Protein AF-A0A919UB39-F1 (afdb_monomer)

pLDDT: mean 80.56, std 17.83, range [39.41, 97.69]

Mean predicted aligned error: 12.12 Å

Nearest PDB structures (foldseek):
  2da1-assembly1_A  TM=2.643E-01  e=4.706E+00  Homo sapiens

Foldseek 3Di:
DDDPPPPPPPPPPPPDDDDDDDDDDPVVVVVLVVCVVVVVAVDSVRVVVVVVVVVVVVVVVVVVVQVVCVVVVHHDDPVNVVVVCVVVVPDPDPDDD

Organism: NCBI:txid685454

Structure (mmCIF, N/CA/C/O backbone):
data_AF-A0A919UB39-F1
#
_entry.id   AF-A0A919UB39-F1
#
loop_
_atom_site.group_PDB
_atom_site.id
_atom_site.type_symbol
_atom_site.label_atom_id
_atom_site.label_alt_id
_atom_site.label_comp_id
_atom_site.label_asym_id
_atom_site.label_entity_id
_atom_site.label_seq_id
_atom_site.pdbx_PDB_ins_code
_atom_site.Cartn_x
_atom_site.Cartn_y
_atom_site.Cartn_z
_atom_site.occupancy
_atom_site.B_iso_or_equiv
_atom_site.auth_seq_id
_atom_site.auth_comp_id
_atom_site.auth_asym_id
_atom_site.auth_atom_id
_atom_site.pdbx_PDB_model_num
ATOM 1 N N . MET A 1 1 ? 17.159 -49.453 10.454 1.00 42.12 1 MET A N 1
ATOM 2 C CA . MET A 1 1 ? 18.109 -48.350 10.172 1.00 42.12 1 MET A CA 1
ATOM 3 C C . MET A 1 1 ? 17.902 -47.983 8.711 1.00 42.12 1 MET A C 1
ATOM 5 O O . MET A 1 1 ? 18.047 -48.872 7.896 1.00 42.12 1 MET A O 1
ATOM 9 N N . ILE A 1 2 ? 17.431 -46.806 8.300 1.00 42.44 2 ILE A N 1
ATOM 10 C CA . ILE A 1 2 ? 17.590 -45.440 8.816 1.00 42.44 2 ILE A CA 1
ATOM 11 C C . ILE A 1 2 ? 16.242 -44.710 8.655 1.00 42.44 2 ILE A C 1
ATOM 13 O O . ILE A 1 2 ? 15.690 -44.664 7.562 1.00 42.44 2 ILE A O 1
ATOM 17 N N . SER A 1 3 ? 15.713 -44.155 9.747 1.00 44.28 3 SER A N 1
ATOM 18 C CA . SER A 1 3 ? 14.565 -43.244 9.718 1.00 44.28 3 SER A CA 1
ATOM 19 C C . SER A 1 3 ? 15.116 -41.825 9.621 1.00 44.28 3 SER A C 1
ATOM 21 O O . SER A 1 3 ? 15.740 -41.348 10.568 1.00 44.28 3 SER A O 1
ATOM 23 N N . VAL A 1 4 ? 14.952 -41.163 8.474 1.00 51.50 4 VAL A N 1
ATOM 24 C CA . VAL A 1 4 ? 15.344 -39.755 8.314 1.00 51.50 4 VAL A CA 1
ATOM 25 C C . VAL A 1 4 ? 14.130 -38.887 8.630 1.00 51.50 4 VAL A C 1
ATOM 27 O O . VAL A 1 4 ? 13.437 -38.393 7.745 1.00 51.50 4 VAL A O 1
ATOM 30 N N . CYS A 1 5 ? 13.856 -38.701 9.921 1.00 39.41 5 CYS A N 1
ATOM 31 C CA . CYS A 1 5 ? 12.968 -37.638 10.380 1.00 39.41 5 CYS A CA 1
ATOM 32 C C . CYS A 1 5 ? 13.749 -36.315 10.356 1.00 39.41 5 CYS A C 1
ATOM 34 O O . CYS A 1 5 ? 14.234 -35.8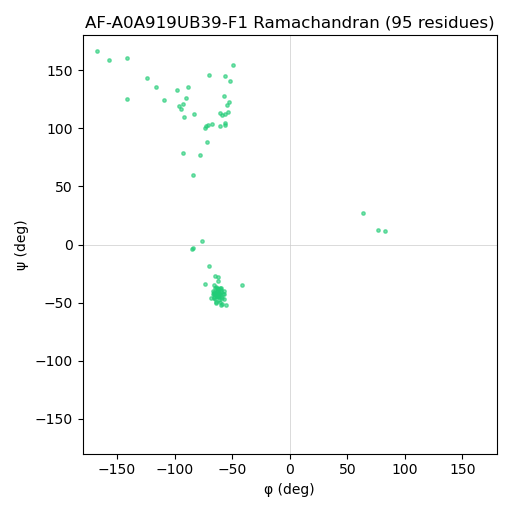31 11.374 1.00 39.41 5 CYS A O 1
ATOM 36 N N . GLY A 1 6 ? 13.920 -35.745 9.163 1.00 43.06 6 GLY A N 1
ATOM 37 C CA . GLY A 1 6 ? 14.488 -34.414 8.960 1.00 43.06 6 GLY A CA 1
ATOM 38 C C . GLY A 1 6 ? 13.421 -33.336 9.121 1.00 43.06 6 GLY A C 1
ATOM 39 O O . GLY A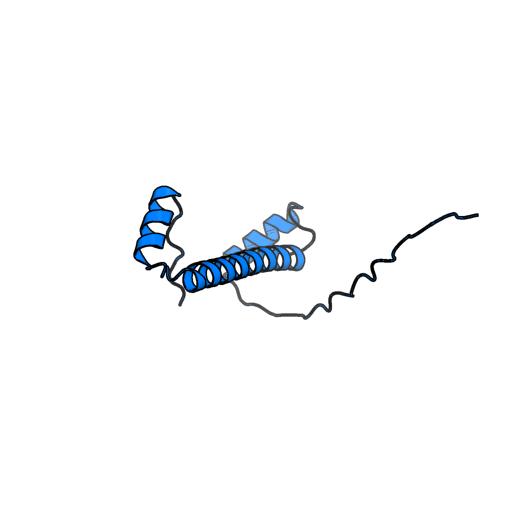 1 6 ? 13.129 -32.603 8.182 1.00 43.06 6 GLY A O 1
ATOM 40 N N . ARG A 1 7 ? 12.791 -33.254 10.298 1.00 53.78 7 ARG A N 1
ATOM 41 C CA . ARG A 1 7 ? 11.948 -32.111 10.662 1.00 53.78 7 ARG A CA 1
ATOM 42 C C . ARG A 1 7 ? 12.886 -30.933 10.907 1.00 53.78 7 ARG A C 1
ATOM 44 O O . ARG A 1 7 ? 13.340 -30.749 12.028 1.00 53.78 7 ARG A O 1
ATOM 51 N N . TYR A 1 8 ? 13.225 -30.175 9.866 1.00 54.94 8 TYR A N 1
ATOM 52 C CA . TYR A 1 8 ? 13.949 -28.915 10.026 1.00 54.94 8 TYR A CA 1
ATOM 53 C C . TYR A 1 8 ? 13.087 -27.979 10.884 1.00 54.94 8 TYR A C 1
ATOM 55 O O . TYR A 1 8 ? 12.016 -27.572 10.425 1.00 54.94 8 TYR A O 1
ATOM 63 N N . PRO A 1 9 ? 13.490 -27.612 12.116 1.00 51.81 9 PRO A N 1
ATOM 64 C CA . PRO A 1 9 ? 12.849 -26.496 12.775 1.00 51.81 9 PRO A CA 1
ATOM 65 C C . PRO A 1 9 ? 13.303 -25.252 12.017 1.00 51.81 9 PRO A C 1
ATOM 67 O O . PRO A 1 9 ? 14.437 -24.793 12.169 1.00 51.81 9 PRO A O 1
ATOM 70 N N . VAL A 1 10 ? 12.430 -24.708 11.167 1.00 59.62 10 VAL A N 1
ATOM 71 C CA . VAL A 1 10 ? 12.568 -23.316 10.751 1.00 59.62 10 VAL A CA 1
ATOM 72 C C . VAL A 1 10 ? 12.569 -22.507 12.042 1.00 59.62 10 VAL A C 1
ATOM 74 O O . VAL A 1 10 ? 11.548 -22.372 12.712 1.00 59.62 10 VAL A O 1
ATOM 77 N N . ARG A 1 11 ? 13.744 -22.031 12.469 1.00 59.09 11 ARG A N 1
ATOM 78 C CA . ARG A 1 11 ? 13.796 -20.985 13.485 1.00 59.09 11 ARG A CA 1
ATOM 79 C C . ARG A 1 11 ? 13.060 -19.818 12.848 1.00 59.09 11 ARG A C 1
ATOM 81 O O . ARG A 1 11 ? 13.608 -19.180 11.951 1.00 59.09 11 ARG A O 1
ATOM 88 N N . MET A 1 12 ? 11.808 -19.592 13.245 1.00 53.34 12 MET A N 1
ATOM 89 C CA . MET A 1 12 ? 11.130 -18.343 12.943 1.00 53.34 12 MET A CA 1
ATOM 90 C C . MET A 1 12 ? 12.034 -17.264 13.519 1.00 53.34 12 MET A C 1
ATOM 92 O O . MET A 1 12 ? 12.150 -17.128 14.734 1.00 53.34 12 MET A O 1
ATOM 96 N N . ARG A 1 13 ? 12.786 -16.587 12.648 1.00 60.28 13 ARG A N 1
ATOM 97 C CA . ARG A 1 13 ? 13.565 -15.427 13.048 1.00 60.28 13 ARG A CA 1
ATOM 98 C C . ARG A 1 13 ? 12.538 -14.461 13.602 1.00 60.28 13 ARG A C 1
ATOM 100 O O . ARG A 1 13 ? 11.678 -14.009 12.850 1.00 60.28 13 ARG A O 1
ATOM 107 N N . GLU A 1 14 ? 12.584 -14.231 14.907 1.00 62.78 14 GLU A N 1
ATOM 108 C CA . GLU A 1 14 ? 11.676 -13.306 15.558 1.00 62.78 14 GLU A CA 1
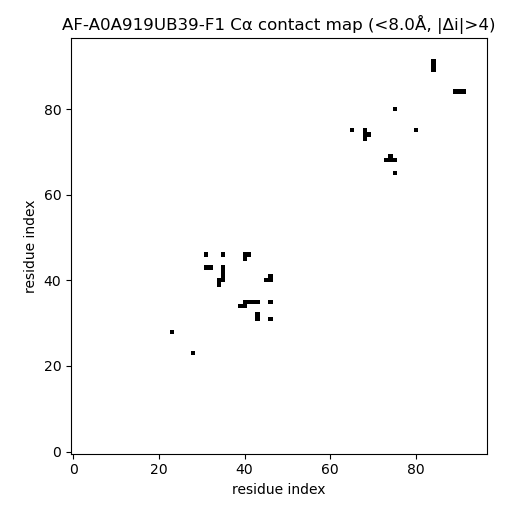ATOM 109 C C . GLU A 1 14 ? 11.785 -11.971 14.825 1.00 62.78 14 GLU A C 1
ATOM 111 O O . GLU A 1 14 ? 12.857 -11.361 14.736 1.00 62.78 14 GLU A O 1
ATOM 116 N N . VAL A 1 15 ? 10.694 -11.584 14.166 1.00 71.50 15 VAL A N 1
ATOM 117 C CA . VAL A 1 15 ? 10.660 -10.349 13.398 1.00 71.50 15 VAL A CA 1
ATOM 118 C C . VAL A 1 15 ? 10.606 -9.236 14.426 1.00 71.50 15 VAL A C 1
ATOM 120 O O . VAL A 1 15 ? 9.551 -8.970 15.000 1.00 71.50 15 VAL A O 1
ATOM 123 N N . ARG A 1 16 ? 11.756 -8.611 14.690 1.00 86.44 16 ARG A N 1
ATOM 124 C CA . ARG A 1 16 ? 11.840 -7.442 15.563 1.00 86.44 16 ARG A CA 1
ATOM 125 C C . ARG A 1 16 ? 10.892 -6.372 15.021 1.00 86.44 16 ARG A C 1
ATOM 127 O O . ARG A 1 16 ? 11.116 -5.837 13.937 1.00 86.44 16 ARG A O 1
ATOM 134 N N . LYS A 1 17 ? 9.829 -6.082 15.771 1.00 86.50 17 LYS A N 1
ATOM 135 C CA . LYS A 1 17 ? 8.878 -5.015 15.452 1.00 86.50 17 LYS A CA 1
ATOM 136 C C . LYS A 1 17 ? 9.375 -3.710 16.064 1.00 86.50 17 LYS A C 1
ATOM 138 O O . LYS A 1 17 ? 9.792 -3.684 17.219 1.00 86.50 17 LYS A O 1
ATOM 143 N N . GLU A 1 18 ? 9.309 -2.637 15.291 1.00 92.19 18 GLU A N 1
ATOM 144 C CA . GLU A 1 18 ? 9.618 -1.282 15.739 1.00 92.19 18 GLU A CA 1
ATOM 145 C C . GLU A 1 18 ? 8.352 -0.431 15.657 1.00 92.19 18 GLU A C 1
ATOM 147 O O . GLU A 1 18 ? 7.594 -0.524 14.688 1.00 92.19 18 GLU A O 1
ATOM 152 N N . ARG A 1 19 ? 8.089 0.371 16.695 1.00 92.75 19 ARG A N 1
ATOM 153 C CA . ARG A 1 19 ? 6.928 1.260 16.711 1.00 92.75 19 ARG A CA 1
ATOM 154 C C . ARG A 1 19 ? 7.281 2.540 15.966 1.00 92.75 19 ARG A C 1
ATOM 156 O O . ARG A 1 19 ? 8.064 3.344 16.456 1.00 92.75 19 ARG A O 1
ATOM 163 N N . VAL A 1 20 ? 6.645 2.729 14.819 1.00 92.50 20 VAL A N 1
ATOM 164 C CA . VAL A 1 20 ? 6.775 3.935 14.001 1.00 92.50 20 VAL A CA 1
ATOM 165 C C . VAL A 1 20 ? 5.468 4.717 14.080 1.00 92.50 20 VAL A C 1
ATOM 167 O O . VAL A 1 20 ? 4.400 4.171 13.802 1.00 92.50 20 VAL A O 1
ATOM 170 N N . THR A 1 21 ? 5.545 5.986 14.476 1.00 94.19 21 THR A N 1
ATOM 171 C CA . THR A 1 21 ? 4.402 6.905 14.441 1.00 94.19 21 THR A CA 1
ATOM 172 C C . THR A 1 21 ? 4.389 7.608 13.092 1.00 94.19 21 THR A C 1
ATOM 174 O O . THR A 1 21 ? 5.392 8.198 12.699 1.00 94.19 21 THR A O 1
ATOM 177 N N . VAL A 1 22 ? 3.261 7.546 12.388 1.00 91.94 22 VAL A N 1
ATOM 178 C CA . VAL A 1 22 ? 3.083 8.171 11.073 1.00 91.94 22 VAL A CA 1
ATOM 179 C C . VAL A 1 22 ? 1.894 9.121 11.099 1.00 91.94 22 VAL A C 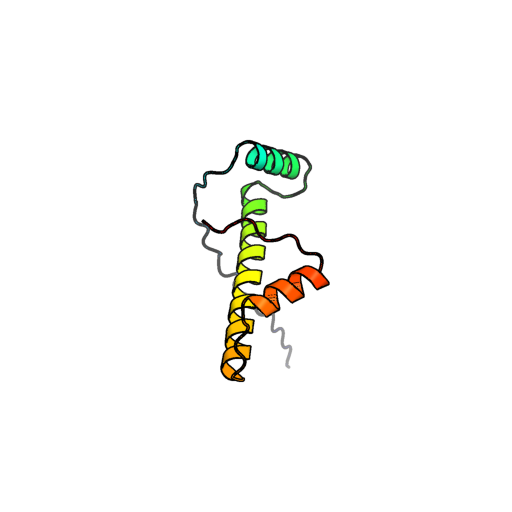1
ATOM 181 O O . VAL A 1 22 ? 0.881 8.840 11.740 1.00 91.94 22 VAL A O 1
ATOM 184 N N . THR A 1 23 ? 2.018 10.231 10.379 1.00 95.19 23 THR A N 1
ATOM 185 C CA . THR A 1 23 ? 0.915 11.158 10.121 1.00 95.19 23 THR A CA 1
ATOM 186 C C . THR A 1 23 ? 0.336 10.841 8.749 1.00 95.19 23 THR A C 1
ATOM 188 O O . THR A 1 23 ? 1.084 10.671 7.790 1.00 95.19 23 THR A O 1
ATOM 191 N N . MET A 1 24 ? -0.988 10.757 8.653 1.00 93.50 24 MET A N 1
ATOM 192 C CA . MET A 1 24 ? -1.711 10.543 7.398 1.00 93.50 24 MET A CA 1
ATOM 193 C C . MET A 1 24 ? -2.994 11.385 7.390 1.00 93.50 24 MET A C 1
ATOM 195 O O . MET A 1 24 ? -3.453 11.783 8.468 1.00 93.50 24 MET A O 1
ATOM 199 N N . PRO A 1 25 ? -3.584 11.655 6.214 1.00 97.56 25 PRO A N 1
ATOM 200 C CA . PRO A 1 25 ? -4.872 12.330 6.110 1.00 97.56 25 PRO A CA 1
ATOM 201 C C . PRO A 1 25 ? -5.949 11.666 6.976 1.00 97.56 25 PRO A C 1
ATOM 203 O O . PRO A 1 25 ? -6.037 10.438 7.070 1.00 97.56 25 PRO A O 1
ATOM 206 N N . ALA A 1 26 ? -6.791 12.486 7.611 1.00 95.75 26 ALA A N 1
ATOM 207 C CA . ALA A 1 26 ? -7.813 12.001 8.540 1.00 95.75 26 ALA A CA 1
ATOM 208 C C . ALA A 1 26 ? -8.804 11.036 7.868 1.00 95.75 26 ALA A C 1
ATOM 210 O O . ALA A 1 26 ? -9.193 10.031 8.473 1.00 95.75 26 ALA A O 1
ATOM 211 N N . ASP A 1 27 ? -9.152 11.309 6.610 1.00 96.69 27 ASP A N 1
ATOM 212 C CA . ASP A 1 27 ? -10.075 10.495 5.819 1.00 96.69 27 ASP A CA 1
ATOM 213 C C . ASP A 1 27 ? -9.499 9.110 5.510 1.00 96.69 27 ASP A C 1
ATOM 215 O O . ASP A 1 27 ? -10.202 8.106 5.639 1.00 96.69 27 ASP A O 1
ATOM 219 N N . GLU A 1 28 ? -8.203 9.029 5.195 1.00 96.12 28 GLU A N 1
ATOM 220 C CA . GLU A 1 28 ? -7.501 7.761 4.978 1.00 96.12 28 GLU A CA 1
ATOM 221 C C . GLU A 1 28 ? -7.429 6.953 6.274 1.00 96.12 28 GLU A C 1
ATOM 223 O O . GLU A 1 28 ? -7.795 5.777 6.298 1.00 96.12 28 GLU A O 1
ATOM 228 N N . ALA A 1 29 ? -7.062 7.591 7.391 1.00 95.94 29 ALA A N 1
ATOM 229 C CA . ALA A 1 29 ? -7.053 6.933 8.694 1.00 95.94 29 ALA A CA 1
ATOM 230 C C . ALA A 1 29 ? -8.448 6.417 9.083 1.00 95.94 29 ALA A C 1
ATOM 232 O O . ALA A 1 29 ? -8.586 5.350 9.686 1.00 95.94 29 ALA A O 1
ATOM 233 N N . ALA A 1 30 ? -9.508 7.174 8.781 1.00 97.00 30 ALA A N 1
ATOM 234 C CA . ALA A 1 30 ? -10.886 6.744 9.003 1.00 97.00 30 ALA A CA 1
ATOM 235 C C . ALA A 1 30 ? -11.272 5.566 8.095 1.00 97.00 30 ALA A C 1
ATOM 237 O O . ALA A 1 30 ? -11.877 4.610 8.575 1.00 97.00 30 ALA A O 1
ATOM 238 N N . ALA A 1 31 ? -10.889 5.594 6.817 1.00 97.12 31 ALA A N 1
ATOM 239 C CA . ALA A 1 31 ? -11.135 4.500 5.883 1.00 97.12 31 ALA A CA 1
ATOM 240 C C . ALA A 1 31 ? -10.449 3.198 6.322 1.00 97.12 31 ALA A C 1
ATOM 242 O O . ALA A 1 31 ? -11.096 2.152 6.343 1.00 97.12 31 ALA A O 1
ATOM 243 N N . VAL A 1 32 ? -9.184 3.266 6.749 1.00 96.12 32 VAL A N 1
ATOM 244 C CA . VAL A 1 32 ? -8.446 2.099 7.255 1.00 96.12 32 VAL A CA 1
ATOM 245 C C . VAL A 1 32 ? -9.106 1.528 8.506 1.00 96.12 32 VAL A C 1
ATOM 247 O O . VAL A 1 32 ? -9.280 0.316 8.601 1.00 96.12 32 VAL A O 1
ATOM 250 N N . ARG A 1 33 ? -9.518 2.386 9.448 1.00 96.25 33 ARG A N 1
ATOM 251 C CA . ARG A 1 33 ? -10.240 1.944 10.652 1.00 96.25 33 ARG A CA 1
ATOM 252 C C . ARG A 1 33 ? -11.529 1.211 10.294 1.00 96.25 33 ARG A C 1
ATOM 254 O O . ARG A 1 33 ? -11.683 0.068 10.694 1.00 96.25 33 ARG A O 1
ATOM 261 N N . ARG A 1 34 ? -12.375 1.797 9.438 1.00 97.69 34 ARG A N 1
ATOM 262 C CA . ARG A 1 34 ? -13.617 1.149 8.979 1.00 97.69 34 ARG A CA 1
ATOM 263 C C . ARG A 1 34 ? -13.369 -0.206 8.312 1.00 97.69 34 ARG A C 1
ATOM 265 O O . ARG A 1 34 ? -14.136 -1.135 8.526 1.00 97.69 34 ARG A O 1
ATOM 272 N N . PHE A 1 35 ? -12.312 -0.325 7.509 1.00 97.00 35 PHE A N 1
ATOM 273 C CA . PHE A 1 35 ? -11.947 -1.585 6.859 1.00 97.00 35 PHE A CA 1
ATOM 274 C C . PHE A 1 35 ? -11.538 -2.668 7.870 1.00 97.00 35 PHE A C 1
ATOM 276 O O . PHE A 1 35 ? -11.947 -3.820 7.742 1.00 97.00 35 PHE A O 1
ATOM 283 N N . VAL A 1 36 ? -10.759 -2.295 8.888 1.00 97.56 36 VAL A N 1
ATOM 284 C CA . VAL A 1 36 ? -10.368 -3.186 9.991 1.00 97.56 36 VAL A CA 1
ATOM 285 C C . VAL A 1 36 ? -11.584 -3.584 10.827 1.00 97.56 36 VAL A C 1
ATOM 287 O O . VAL A 1 36 ? -11.765 -4.767 11.095 1.00 97.56 36 VAL A O 1
ATOM 290 N N . ASP A 1 37 ? -12.448 -2.628 11.173 1.00 97.25 37 ASP A N 1
ATOM 291 C CA . ASP A 1 37 ? -13.670 -2.871 11.951 1.00 97.25 37 ASP A CA 1
ATOM 292 C C . ASP A 1 37 ? -14.640 -3.810 11.212 1.00 97.25 37 ASP A C 1
ATOM 294 O O . ASP A 1 37 ? -15.338 -4.608 11.833 1.00 97.25 37 ASP A O 1
ATOM 298 N N . ALA A 1 38 ? -14.640 -3.771 9.875 1.00 97.38 38 ALA A N 1
ATOM 299 C CA . ALA A 1 38 ? -15.372 -4.706 9.020 1.00 97.38 38 ALA A CA 1
ATOM 300 C C . ALA A 1 38 ? -14.708 -6.097 8.896 1.00 97.38 38 ALA A C 1
ATOM 302 O O . ALA A 1 38 ? -15.193 -6.942 8.146 1.00 97.38 38 ALA A O 1
ATOM 303 N N . GLY A 1 39 ? -13.598 -6.347 9.600 1.00 96.38 39 GLY A N 1
ATOM 304 C CA . GLY A 1 39 ? -12.869 -7.618 9.587 1.00 96.38 39 GLY A CA 1
ATOM 305 C C . GLY A 1 39 ? -11.895 -7.788 8.418 1.00 96.38 39 GLY A C 1
ATOM 306 O O . GLY A 1 39 ? -11.389 -8.887 8.200 1.00 96.38 39 GLY A O 1
ATOM 307 N N . GLY A 1 40 ? -11.603 -6.727 7.661 1.00 94.81 40 GLY A N 1
ATOM 308 C CA . GLY A 1 40 ? -10.696 -6.783 6.511 1.00 94.81 40 GLY A CA 1
ATOM 309 C C . GLY A 1 40 ? -9.219 -6.991 6.874 1.00 94.81 40 GLY A C 1
ATOM 310 O O . GLY A 1 40 ? -8.424 -7.393 6.026 1.00 94.81 40 GLY A O 1
ATOM 311 N N . ALA A 1 41 ? -8.836 -6.722 8.126 1.00 95.94 41 ALA A N 1
ATOM 312 C CA . ALA A 1 41 ? -7.516 -7.022 8.677 1.00 95.94 41 ALA A CA 1
ATOM 313 C C . ALA A 1 41 ? -7.577 -7.136 10.210 1.00 95.94 41 ALA A C 1
ATOM 315 O O . ALA A 1 41 ? -8.459 -6.568 10.842 1.00 95.94 41 ALA A O 1
ATOM 316 N N . GLU A 1 42 ? -6.594 -7.810 10.816 1.00 94.06 42 GLU A N 1
ATOM 317 C CA . GLU A 1 42 ? -6.530 -8.028 12.274 1.00 94.06 42 GLU A CA 1
ATOM 318 C C . GLU A 1 42 ? -6.350 -6.735 13.091 1.00 94.06 42 GLU A C 1
ATOM 320 O O . GLU A 1 42 ? -6.700 -6.672 14.265 1.00 94.06 42 GLU A O 1
ATOM 325 N N . SER A 1 43 ? -5.734 -5.709 12.500 1.00 96.06 43 SER A N 1
ATOM 326 C CA . SER A 1 43 ? -5.523 -4.399 13.121 1.00 96.06 43 SER A CA 1
ATOM 327 C C . SER A 1 43 ? -5.081 -3.367 12.085 1.00 96.06 43 SER A C 1
ATOM 329 O O . SER A 1 43 ? -4.608 -3.715 10.999 1.00 96.06 43 SER A O 1
ATOM 331 N N . VAL A 1 44 ? -5.125 -2.084 12.456 1.00 94.94 44 VAL A N 1
ATOM 332 C CA . VAL A 1 44 ? -4.559 -0.992 11.642 1.00 94.94 44 VAL A CA 1
ATOM 333 C C . VAL A 1 44 ? -3.070 -1.221 11.369 1.00 94.94 44 VAL A C 1
ATOM 335 O O . VAL A 1 44 ? -2.612 -1.050 10.243 1.00 94.94 44 VAL A O 1
ATOM 338 N N . SER A 1 45 ? -2.300 -1.659 12.370 1.00 93.94 45 SER A N 1
ATOM 339 C CA . SER A 1 45 ? -0.874 -1.949 12.187 1.00 93.94 45 SER A CA 1
ATOM 340 C C . SER A 1 45 ? -0.634 -3.119 11.233 1.00 93.94 45 SER A C 1
ATOM 342 O O . SER A 1 45 ? 0.309 -3.058 10.449 1.00 93.94 45 SER A O 1
ATOM 344 N N . ALA A 1 46 ? -1.478 -4.157 11.262 1.00 93.69 46 ALA A N 1
ATOM 345 C CA . ALA A 1 46 ? -1.397 -5.272 10.318 1.00 93.69 46 ALA A CA 1
ATOM 346 C C . ALA A 1 46 ? -1.697 -4.808 8.886 1.00 93.69 46 ALA A C 1
ATOM 348 O O . ALA A 1 46 ? -0.908 -5.082 7.983 1.00 93.69 46 ALA A O 1
ATOM 349 N N . TYR A 1 47 ? -2.766 -4.026 8.701 1.00 95.50 47 TYR A N 1
ATOM 350 C CA . TYR A 1 47 ? -3.112 -3.429 7.411 1.00 95.50 47 TYR A CA 1
ATOM 351 C C . TYR A 1 47 ? -1.954 -2.599 6.837 1.00 95.50 47 TYR A C 1
ATOM 353 O O . TYR A 1 47 ? -1.510 -2.828 5.711 1.00 95.50 47 TYR A O 1
ATOM 361 N N . VAL A 1 48 ? -1.407 -1.672 7.632 1.00 95.12 48 VAL A N 1
ATOM 362 C CA . VAL A 1 48 ? -0.297 -0.80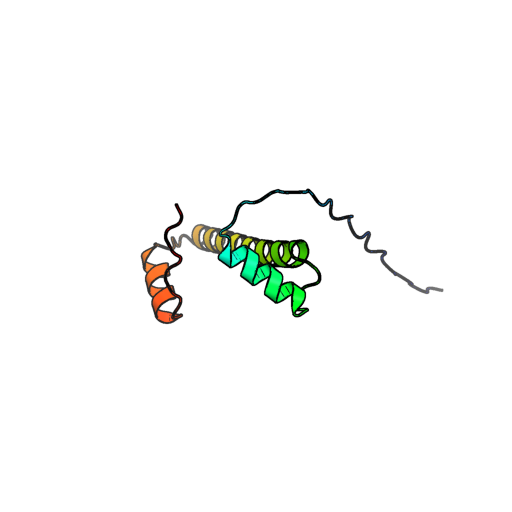9 7.202 1.00 95.12 48 VAL A CA 1
ATOM 363 C C . VAL A 1 48 ? 0.955 -1.639 6.909 1.00 95.12 48 VAL A C 1
ATOM 365 O O . VAL A 1 48 ? 1.620 -1.407 5.902 1.00 95.12 48 VAL A O 1
ATOM 368 N N . ALA A 1 49 ? 1.272 -2.641 7.732 1.00 93.94 49 ALA A N 1
ATOM 369 C CA . ALA A 1 49 ? 2.433 -3.497 7.508 1.00 93.94 49 ALA A CA 1
ATOM 370 C C .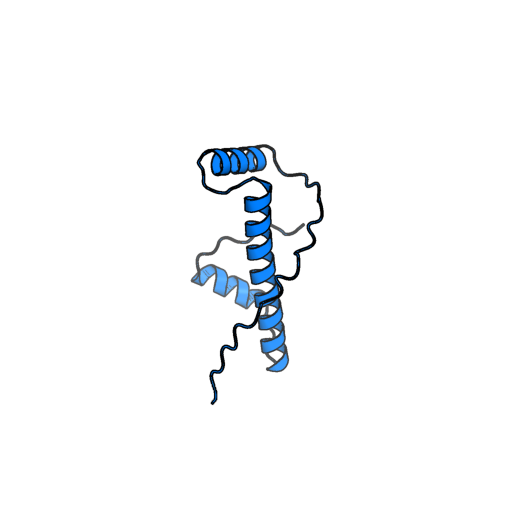 ALA A 1 49 ? 2.328 -4.325 6.217 1.00 93.94 49 ALA A C 1
ATOM 372 O O . ALA A 1 49 ? 3.346 -4.541 5.558 1.00 93.94 49 ALA A O 1
ATOM 373 N N . GLU A 1 50 ? 1.138 -4.810 5.853 1.00 93.44 50 GLU A N 1
ATOM 374 C CA . GLU A 1 50 ? 0.908 -5.488 4.568 1.00 93.44 50 GLU A CA 1
ATOM 375 C C . GLU A 1 50 ? 1.017 -4.512 3.391 1.00 93.44 50 GLU A C 1
ATOM 377 O O . GLU A 1 50 ? 1.735 -4.786 2.427 1.00 93.44 50 GLU A O 1
ATOM 382 N N . ALA A 1 51 ? 0.399 -3.332 3.491 1.00 94.50 51 ALA A N 1
ATOM 383 C CA . ALA A 1 51 ? 0.477 -2.303 2.454 1.00 94.50 51 ALA A CA 1
ATOM 384 C C . ALA A 1 51 ? 1.931 -1.872 2.181 1.00 94.50 51 ALA A C 1
ATOM 386 O O . ALA A 1 51 ? 2.373 -1.825 1.028 1.00 94.50 51 ALA A O 1
ATOM 387 N N . VAL A 1 52 ? 2.710 -1.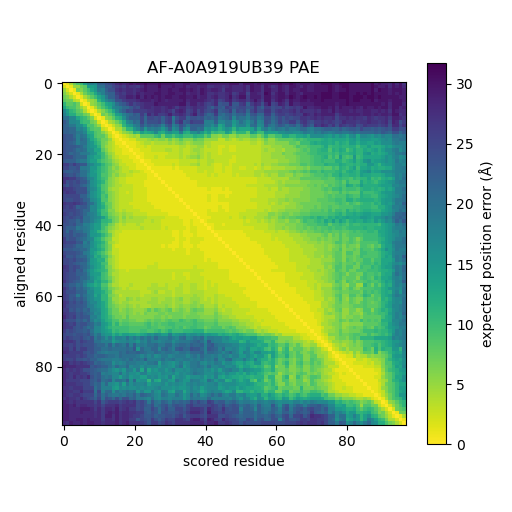634 3.243 1.00 94.69 52 VAL A N 1
ATOM 388 C CA . VAL A 1 52 ? 4.139 -1.297 3.156 1.00 94.69 52 VAL A CA 1
ATOM 389 C C . VAL A 1 52 ? 4.943 -2.453 2.563 1.00 94.69 52 VAL A C 1
ATOM 391 O O . VAL A 1 52 ? 5.783 -2.224 1.693 1.00 94.69 52 VAL A O 1
ATOM 394 N N . ARG A 1 53 ? 4.680 -3.704 2.967 1.00 93.25 53 ARG A N 1
ATOM 395 C CA . ARG A 1 53 ? 5.348 -4.878 2.379 1.00 93.25 53 ARG A CA 1
ATOM 396 C C . ARG A 1 53 ? 5.087 -4.992 0.884 1.00 93.25 53 ARG A C 1
ATOM 398 O O . ARG A 1 53 ? 6.040 -5.180 0.128 1.00 93.25 53 ARG A O 1
ATOM 405 N N . GLY A 1 54 ? 3.838 -4.821 0.457 1.00 92.38 54 GLY A N 1
ATOM 406 C CA . GLY A 1 54 ? 3.468 -4.825 -0.956 1.00 92.38 54 GLY A CA 1
ATOM 407 C C . GLY A 1 54 ? 4.168 -3.714 -1.742 1.00 92.38 54 GLY A C 1
ATOM 408 O O . GLY A 1 54 ? 4.691 -3.960 -2.831 1.00 92.38 54 GLY A O 1
ATOM 409 N N . ARG A 1 55 ? 4.249 -2.502 -1.175 1.00 93.06 55 ARG A N 1
ATOM 410 C CA . ARG A 1 55 ? 4.964 -1.381 -1.802 1.00 93.06 55 ARG A CA 1
ATOM 411 C C . ARG A 1 55 ? 6.461 -1.660 -1.932 1.00 93.06 55 ARG A C 1
ATOM 413 O O . ARG A 1 55 ? 6.992 -1.570 -3.033 1.00 93.06 55 ARG A O 1
ATOM 420 N N . LEU A 1 56 ? 7.115 -2.093 -0.855 1.00 94.69 56 LEU A N 1
ATOM 421 C CA . LEU A 1 56 ? 8.546 -2.411 -0.861 1.00 94.69 56 LEU A CA 1
ATOM 422 C C . LEU A 1 56 ? 8.893 -3.570 -1.802 1.00 94.69 56 LEU A C 1
ATOM 424 O O . LEU A 1 56 ? 9.948 -3.553 -2.429 1.00 94.69 56 LEU A O 1
ATOM 428 N N . ALA A 1 57 ? 8.042 -4.594 -1.896 1.00 92.00 57 ALA A N 1
ATOM 429 C CA . ALA A 1 57 ? 8.249 -5.698 -2.831 1.00 92.00 57 ALA A CA 1
ATOM 430 C C . ALA A 1 57 ? 8.212 -5.209 -4.286 1.00 92.00 57 ALA A C 1
ATOM 432 O O . ALA A 1 57 ? 9.099 -5.555 -5.067 1.00 92.00 57 ALA A O 1
ATOM 433 N N . ARG A 1 58 ? 7.239 -4.352 -4.624 1.00 91.62 58 ARG A N 1
ATOM 434 C CA . ARG A 1 58 ? 7.148 -3.717 -5.945 1.00 91.62 58 ARG A CA 1
ATOM 435 C C . ARG A 1 58 ? 8.383 -2.869 -6.243 1.00 91.62 58 ARG A C 1
ATOM 437 O O . ARG A 1 58 ? 8.983 -3.041 -7.297 1.00 91.62 58 ARG A O 1
ATOM 444 N N . ASP A 1 59 ? 8.780 -2.001 -5.319 1.00 91.75 59 ASP A N 1
ATOM 445 C CA . ASP A 1 59 ? 9.905 -1.088 -5.535 1.00 91.75 59 ASP A CA 1
ATOM 446 C C . ASP A 1 59 ? 11.222 -1.865 -5.725 1.00 91.75 59 ASP A C 1
ATOM 448 O O . ASP A 1 59 ? 11.994 -1.568 -6.636 1.00 91.75 59 ASP A O 1
ATOM 452 N N . ARG A 1 60 ? 11.442 -2.943 -4.956 1.00 91.69 60 ARG A N 1
ATOM 453 C CA . ARG A 1 60 ? 12.588 -3.849 -5.164 1.00 91.69 60 ARG A CA 1
ATOM 454 C C . ARG A 1 60 ? 12.551 -4.548 -6.520 1.00 91.69 60 ARG A C 1
ATOM 456 O O . ARG A 1 60 ? 13.591 -4.659 -7.161 1.00 91.69 60 ARG A O 1
ATOM 463 N N . ALA A 1 61 ? 11.383 -5.019 -6.955 1.00 88.25 61 ALA A N 1
ATOM 464 C CA . ALA A 1 61 ? 11.242 -5.666 -8.256 1.00 88.25 61 ALA A CA 1
ATOM 465 C C . ALA A 1 61 ? 11.554 -4.694 -9.405 1.00 88.25 61 ALA A C 1
ATOM 467 O O . ALA A 1 61 ? 12.245 -5.068 -10.350 1.00 88.25 61 ALA A O 1
ATOM 468 N N . LEU A 1 62 ? 11.105 -3.440 -9.302 1.00 88.88 62 LEU A N 1
ATOM 469 C CA . L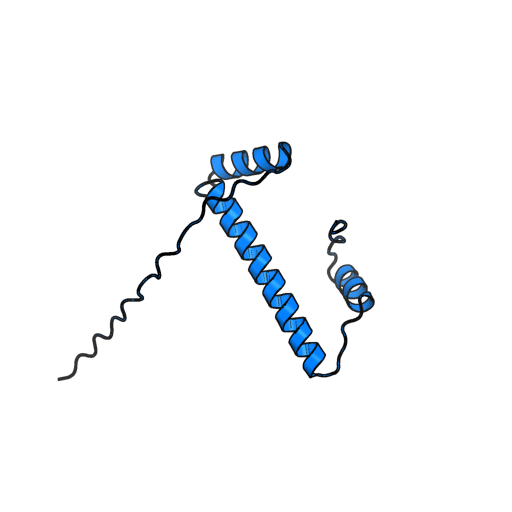EU A 1 62 ? 11.397 -2.401 -10.291 1.00 88.88 62 LEU A CA 1
ATOM 470 C C . LEU A 1 62 ? 12.886 -2.045 -10.332 1.00 88.88 62 LEU A C 1
ATOM 472 O O . LEU A 1 62 ? 13.448 -1.922 -11.418 1.00 88.88 62 LEU A O 1
ATOM 476 N N . LEU A 1 63 ? 13.538 -1.932 -9.173 1.00 88.38 63 LEU A N 1
ATOM 477 C CA . LEU A 1 63 ? 14.984 -1.711 -9.104 1.00 88.38 63 LEU A CA 1
ATOM 478 C C . LEU A 1 63 ? 15.760 -2.869 -9.740 1.00 88.38 63 LEU A C 1
ATOM 480 O O . LEU A 1 63 ? 16.609 -2.634 -10.596 1.00 88.38 63 LEU A O 1
ATOM 484 N N . ALA A 1 64 ? 15.417 -4.112 -9.393 1.00 89.19 64 ALA A N 1
ATOM 485 C CA . ALA A 1 64 ? 16.040 -5.294 -9.981 1.00 89.19 64 ALA A CA 1
ATOM 486 C C . ALA A 1 64 ? 15.846 -5.342 -11.505 1.00 89.19 64 ALA A C 1
ATOM 488 O O . ALA A 1 64 ? 16.779 -5.652 -12.243 1.00 89.19 64 ALA A O 1
ATOM 489 N N . LEU A 1 65 ? 14.654 -4.991 -11.993 1.00 87.19 65 LEU A N 1
ATOM 490 C CA . LEU A 1 65 ? 14.373 -4.928 -13.424 1.00 87.19 65 LEU A CA 1
ATOM 491 C C . LEU A 1 65 ? 15.230 -3.865 -14.124 1.00 87.19 65 LEU A C 1
ATOM 493 O O . LEU A 1 65 ? 15.809 -4.136 -15.175 1.00 87.19 65 LEU A O 1
ATOM 497 N N . ASN A 1 66 ? 15.353 -2.679 -13.529 1.00 85.69 66 ASN A N 1
ATOM 498 C CA . ASN A 1 66 ? 16.198 -1.613 -14.057 1.00 85.69 66 ASN A CA 1
ATOM 499 C C . ASN A 1 66 ? 17.677 -2.036 -14.119 1.00 85.69 66 ASN A C 1
ATOM 501 O O . ASN A 1 66 ? 18.342 -1.817 -15.129 1.00 85.69 66 ASN A O 1
ATOM 505 N N . GLU A 1 67 ? 18.183 -2.706 -13.079 1.00 86.50 67 GLU A N 1
ATOM 506 C CA . GLU A 1 67 ? 19.543 -3.257 -13.073 1.00 86.50 67 GLU A CA 1
ATOM 507 C C . GLU A 1 67 ? 19.758 -4.303 -14.175 1.00 86.50 67 GLU A C 1
ATOM 509 O O . GLU A 1 67 ? 20.799 -4.301 -14.837 1.00 86.50 67 GLU A O 1
ATOM 514 N N . LEU A 1 68 ? 18.785 -5.191 -14.402 1.00 87.94 68 LEU A N 1
ATOM 515 C CA . LEU A 1 68 ? 18.857 -6.197 -15.465 1.00 87.94 68 LEU A CA 1
ATOM 516 C C . LEU A 1 68 ? 18.933 -5.552 -16.854 1.00 87.94 68 LEU A C 1
ATOM 518 O O . LEU A 1 68 ? 19.765 -5.957 -17.669 1.00 87.94 68 LEU A O 1
ATOM 522 N N . TYR A 1 69 ? 18.116 -4.530 -17.116 1.00 85.56 69 TYR A N 1
ATOM 523 C CA . TYR A 1 69 ? 18.162 -3.800 -18.384 1.00 85.56 69 TYR A CA 1
ATOM 524 C C . TYR A 1 69 ? 19.476 -3.042 -18.566 1.00 85.56 69 TYR A C 1
ATOM 526 O O . TYR A 1 69 ? 20.093 -3.142 -19.631 1.00 85.56 69 TYR A O 1
ATOM 534 N N . ALA A 1 70 ? 19.968 -2.386 -17.512 1.00 84.69 70 ALA A N 1
ATOM 535 C CA . ALA A 1 70 ? 21.253 -1.699 -17.543 1.00 84.69 70 ALA A CA 1
ATOM 536 C C . ALA A 1 70 ? 22.403 -2.653 -17.911 1.00 84.69 70 ALA A C 1
ATOM 538 O O . ALA A 1 70 ? 23.226 -2.324 -18.765 1.00 84.69 70 ALA A O 1
ATOM 539 N N . ARG A 1 71 ? 22.425 -3.877 -17.357 1.00 87.06 71 ARG A N 1
ATOM 540 C CA . ARG A 1 71 ? 23.419 -4.913 -17.714 1.00 87.06 71 ARG A CA 1
ATOM 541 C C . ARG A 1 71 ? 23.349 -5.347 -19.178 1.00 87.06 71 ARG A C 1
ATOM 543 O O . ARG A 1 71 ? 24.356 -5.775 -19.734 1.00 87.06 71 ARG A O 1
ATOM 550 N N . ARG A 1 72 ? 22.177 -5.248 -19.810 1.00 85.25 72 ARG A N 1
ATOM 551 C CA . ARG A 1 72 ? 21.977 -5.553 -21.234 1.00 85.25 72 ARG A CA 1
ATOM 552 C C . ARG A 1 72 ? 22.336 -4.376 -22.152 1.00 85.25 72 ARG A C 1
ATOM 554 O O . ARG A 1 72 ? 22.275 -4.536 -23.367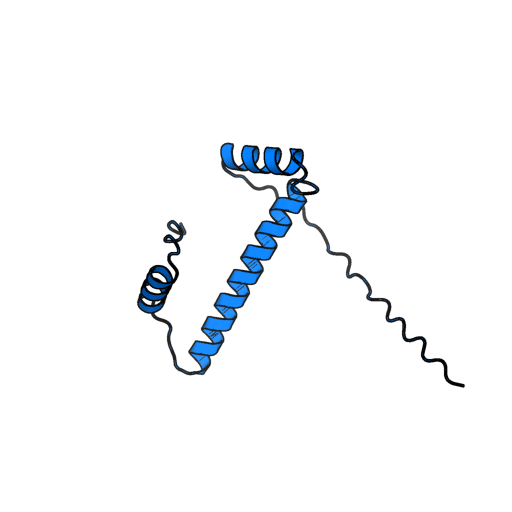 1.00 85.25 72 ARG A O 1
ATOM 561 N N . GLY A 1 73 ? 22.712 -3.223 -21.594 1.00 83.12 73 GLY A N 1
ATOM 562 C CA . GLY A 1 73 ? 22.955 -1.988 -22.344 1.00 83.12 73 GLY A CA 1
ATOM 563 C C . GLY A 1 73 ? 21.670 -1.272 -22.768 1.00 83.12 73 GLY A C 1
ATOM 564 O O . GLY A 1 73 ? 21.719 -0.360 -23.586 1.00 83.12 73 GLY A O 1
ATOM 565 N N . VAL A 1 74 ? 20.519 -1.677 -22.224 1.00 78.50 74 VAL A N 1
ATOM 566 C CA . VAL A 1 74 ? 19.224 -1.053 -22.498 1.00 78.50 74 VAL A CA 1
ATOM 567 C C . VAL A 1 74 ? 18.941 -0.046 -21.391 1.00 78.50 74 VAL A C 1
ATOM 569 O O . VAL A 1 74 ? 18.836 -0.410 -20.222 1.00 78.50 74 VAL A O 1
ATOM 572 N N . ARG A 1 75 ? 18.799 1.231 -21.751 1.00 70.44 75 ARG A N 1
ATOM 573 C CA . ARG A 1 75 ? 18.318 2.264 -20.830 1.00 70.44 75 ARG A CA 1
ATOM 574 C C . ARG A 1 75 ? 16.814 2.418 -21.027 1.00 70.44 75 ARG A C 1
ATOM 576 O O . ARG A 1 75 ? 16.376 2.807 -22.104 1.00 70.44 75 ARG A O 1
ATOM 583 N N . MET A 1 76 ? 16.030 2.114 -19.996 1.00 66.94 76 MET A N 1
ATOM 584 C CA . MET A 1 76 ? 14.598 2.415 -20.005 1.00 66.94 76 MET A CA 1
ATOM 585 C C . MET A 1 76 ? 14.427 3.931 -19.847 1.00 66.94 76 MET A C 1
ATOM 587 O O . MET A 1 76 ? 14.612 4.478 -18.762 1.00 66.94 76 MET A O 1
ATOM 591 N N . ASP A 1 77 ? 14.154 4.617 -20.954 1.00 72.94 77 ASP A N 1
ATOM 592 C CA . ASP A 1 77 ? 13.795 6.039 -20.947 1.00 72.94 77 ASP A CA 1
ATOM 593 C C . ASP A 1 77 ? 12.391 6.256 -20.329 1.00 72.94 77 ASP A C 1
ATOM 595 O O . ASP A 1 77 ? 11.525 5.392 -20.522 1.00 72.94 77 ASP A O 1
ATOM 599 N N . PRO A 1 78 ? 12.136 7.367 -19.605 1.00 71.81 78 PRO A N 1
ATOM 600 C CA . PRO A 1 78 ? 10.803 7.783 -19.155 1.00 71.81 78 PRO A CA 1
ATOM 601 C C . PRO A 1 78 ? 9.674 7.614 -20.181 1.00 71.81 78 PRO A C 1
ATOM 603 O O . PRO A 1 78 ? 8.557 7.257 -19.795 1.00 71.81 78 PRO A O 1
ATOM 606 N N . GLU A 1 79 ? 9.960 7.805 -21.470 1.00 74.81 79 GLU A N 1
ATOM 607 C CA . GLU A 1 79 ? 9.001 7.625 -22.566 1.00 74.81 79 GLU A CA 1
ATOM 608 C C . GLU A 1 79 ? 8.454 6.188 -22.649 1.00 74.81 79 GLU A C 1
ATOM 610 O O . GLU A 1 79 ? 7.254 5.982 -22.845 1.00 74.81 79 GLU A O 1
ATOM 615 N N . HIS A 1 80 ? 9.285 5.177 -22.378 1.00 77.56 80 HIS A N 1
ATOM 616 C CA . HIS A 1 80 ? 8.852 3.774 -22.358 1.00 77.56 80 HIS A CA 1
ATOM 617 C C . HIS A 1 80 ? 7.867 3.496 -21.219 1.00 77.56 80 HIS A C 1
ATOM 619 O O . HIS A 1 80 ? 6.943 2.695 -21.366 1.00 77.56 80 HIS A O 1
ATOM 625 N N . HIS A 1 81 ? 8.039 4.166 -20.076 1.00 74.38 81 HIS A N 1
ATOM 626 C CA . HIS A 1 81 ? 7.107 4.050 -18.959 1.00 74.38 81 HIS A CA 1
ATOM 627 C C . HIS A 1 81 ? 5.790 4.778 -19.230 1.00 74.38 81 HIS A C 1
ATOM 629 O O . HIS A 1 81 ? 4.751 4.323 -18.756 1.00 74.38 81 HIS A O 1
ATOM 635 N N . ALA A 1 82 ? 5.818 5.898 -19.956 1.00 77.25 82 ALA A N 1
ATOM 636 C CA . ALA A 1 82 ? 4.609 6.603 -20.373 1.00 77.25 82 ALA A CA 1
ATOM 637 C C . ALA A 1 82 ? 3.777 5.735 -21.330 1.00 77.25 82 ALA A C 1
ATOM 639 O O . ALA A 1 82 ? 2.611 5.472 -21.039 1.00 77.25 82 ALA A O 1
ATOM 640 N N . TRP A 1 83 ? 4.412 5.183 -22.369 1.00 80.62 83 TRP A N 1
ATOM 641 C CA . TRP A 1 83 ? 3.777 4.236 -23.289 1.00 80.62 83 TRP A CA 1
ATOM 642 C C . TRP A 1 83 ? 3.223 3.002 -22.563 1.00 80.62 83 TRP A C 1
ATOM 644 O O . TRP A 1 83 ? 2.069 2.625 -22.751 1.00 80.62 83 TRP A O 1
ATOM 654 N N . ALA A 1 84 ? 4.004 2.391 -21.666 1.00 81.00 84 ALA A N 1
ATOM 655 C CA . ALA A 1 84 ? 3.539 1.225 -20.919 1.00 81.00 84 ALA A CA 1
ATOM 656 C C . ALA A 1 84 ? 2.325 1.545 -20.031 1.00 81.00 84 ALA A C 1
ATOM 658 O O . ALA A 1 84 ? 1.418 0.724 -19.919 1.00 81.00 84 ALA A O 1
ATOM 659 N N . ARG A 1 85 ? 2.279 2.729 -19.403 1.00 78.44 85 ARG A N 1
ATOM 660 C CA . ARG A 1 85 ? 1.125 3.156 -18.594 1.00 78.44 85 ARG A CA 1
ATOM 661 C C . ARG A 1 85 ? -0.128 3.356 -19.434 1.00 78.44 85 ARG A C 1
ATOM 663 O O . ARG A 1 85 ? -1.196 2.951 -18.987 1.00 78.44 85 ARG A O 1
ATOM 670 N N . GLU A 1 86 ? 0.014 3.943 -20.618 1.00 79.50 86 GLU A N 1
ATOM 671 C CA . GLU A 1 86 ? -1.074 4.105 -21.582 1.00 79.50 86 GLU A CA 1
ATOM 672 C C . GLU A 1 86 ? -1.649 2.744 -21.989 1.00 79.50 86 GLU A C 1
ATOM 674 O O . GLU A 1 86 ? -2.842 2.503 -21.815 1.00 79.50 86 GLU A O 1
ATOM 679 N N . VAL A 1 87 ? -0.792 1.814 -22.423 1.00 86.56 87 VAL A N 1
ATOM 680 C CA . VAL A 1 87 ? -1.208 0.465 -22.846 1.00 86.56 87 VAL A CA 1
ATOM 681 C C . VAL A 1 87 ? -1.842 -0.329 -21.701 1.00 86.56 87 VAL A C 1
ATOM 683 O O . VAL A 1 87 ? -2.802 -1.067 -21.913 1.00 86.56 87 VAL A O 1
ATOM 686 N N . LEU A 1 88 ? -1.321 -0.188 -20.479 1.00 79.88 88 LEU A N 1
ATOM 687 C CA . LEU A 1 88 ? -1.824 -0.894 -19.297 1.00 79.88 88 LEU A CA 1
ATOM 688 C C . LEU A 1 88 ? -3.006 -0.181 -18.612 1.00 79.88 88 LEU A C 1
ATOM 690 O O . LEU A 1 88 ? -3.539 -0.713 -17.638 1.00 79.88 88 LEU A O 1
ATOM 694 N N . GLY A 1 89 ? -3.409 1.008 -19.075 1.00 84.12 89 GLY A N 1
ATOM 695 C CA . GLY A 1 89 ? -4.513 1.784 -18.501 1.00 84.12 89 GLY A CA 1
ATOM 696 C C . GLY A 1 89 ? -4.287 2.243 -17.054 1.00 84.12 89 GLY A C 1
ATOM 697 O O . GLY A 1 89 ? -5.246 2.400 -16.298 1.00 84.12 89 GLY A O 1
ATOM 698 N N . VAL A 1 90 ? -3.031 2.429 -16.630 1.00 78.12 90 VAL A N 1
ATOM 699 C CA . VAL A 1 90 ? -2.689 2.800 -15.244 1.00 78.12 90 VAL A CA 1
ATOM 700 C C . VAL A 1 90 ? -2.600 4.320 -15.124 1.00 78.12 90 VAL A C 1
ATOM 702 O O . VAL A 1 90 ? -1.775 4.944 -15.792 1.00 78.12 90 VAL A O 1
ATOM 705 N N . ALA A 1 91 ? -3.415 4.923 -14.251 1.00 60.69 91 ALA A N 1
ATOM 706 C CA . ALA A 1 91 ? -3.376 6.365 -13.998 1.00 60.69 91 ALA A CA 1
ATOM 707 C C . ALA A 1 91 ? -1.963 6.818 -13.567 1.00 60.69 91 ALA A C 1
ATOM 709 O O . ALA A 1 91 ? -1.264 6.063 -12.874 1.00 60.69 91 ALA A O 1
ATOM 710 N N . PRO A 1 92 ? -1.513 8.030 -13.955 1.00 56.31 92 PRO A N 1
ATOM 711 C CA . PRO A 1 92 ? -0.211 8.533 -13.541 1.00 56.31 92 PRO A CA 1
ATOM 712 C C . PRO A 1 92 ? -0.151 8.552 -12.013 1.00 56.31 92 PRO A C 1
ATOM 714 O O . PRO A 1 92 ? -1.042 9.089 -11.355 1.00 56.31 92 PRO A O 1
ATOM 717 N N . ALA A 1 93 ? 0.892 7.939 -11.444 1.00 55.31 93 ALA A N 1
ATOM 718 C CA . ALA A 1 93 ? 1.186 8.117 -10.030 1.00 55.31 93 ALA A CA 1
ATOM 719 C C . ALA A 1 93 ? 1.299 9.628 -9.798 1.00 55.31 93 ALA A C 1
ATOM 721 O O . ALA A 1 93 ? 2.100 10.281 -10.470 1.00 55.31 93 ALA A O 1
ATOM 722 N N . GLY A 1 94 ? 0.448 10.178 -8.925 1.00 43.03 94 GLY A N 1
ATOM 723 C CA . GLY A 1 94 ? 0.493 11.595 -8.565 1.00 43.03 94 GLY A CA 1
ATOM 724 C C . GLY A 1 94 ? 1.919 12.015 -8.186 1.00 43.03 94 GLY A C 1
ATOM 725 O O . GLY A 1 94 ? 2.720 11.153 -7.806 1.00 43.03 94 GLY A O 1
ATOM 726 N N . PRO A 1 95 ? 2.264 13.305 -8.335 1.00 39.81 95 PRO A N 1
ATOM 727 C CA . PRO A 1 95 ? 3.643 13.764 -8.235 1.00 39.81 95 PRO A CA 1
ATOM 728 C C . PRO A 1 95 ? 4.283 13.280 -6.928 1.00 39.81 95 PRO A C 1
ATOM 730 O O . PRO A 1 95 ? 3.770 13.539 -5.840 1.00 39.81 95 PRO A O 1
ATOM 733 N N . MET A 1 96 ? 5.395 12.548 -7.048 1.00 40.25 96 MET A N 1
ATOM 734 C CA . MET A 1 96 ? 6.314 12.337 -5.932 1.00 40.25 96 MET A CA 1
ATOM 735 C C . MET A 1 96 ? 6.948 13.694 -5.627 1.00 40.25 96 MET A C 1
ATOM 737 O O . MET A 1 96 ? 7.782 14.163 -6.402 1.00 40.25 96 MET A O 1
ATOM 741 N N . SER A 1 97 ? 6.479 14.328 -4.551 1.00 39.88 97 SER A N 1
ATOM 742 C CA . SER A 1 97 ? 7.154 15.456 -3.905 1.00 39.88 97 SER A CA 1
ATOM 743 C C . SER A 1 97 ? 8.412 14.993 -3.183 1.00 39.88 97 SER A C 1
ATOM 745 O O . SER A 1 97 ? 8.384 13.873 -2.622 1.00 39.88 97 SER A O 1
#

Solvent-accessible surface area (backbone atoms only — not comparable to full-atom values): 6299 Å² total; per-residue (Å²): 140,83,84,83,83,78,76,74,79,76,75,73,72,79,76,83,80,77,95,77,90,79,90,72,58,69,68,59,55,49,52,49,48,54,41,27,76,72,64,75,32,98,33,66,67,53,45,52,54,49,53,50,48,56,50,52,52,50,54,51,51,51,51,53,50,51,54,56,34,50,76,72,72,43,79,87,51,73,65,60,55,50,54,49,28,62,77,69,71,50,76,78,78,72,83,85,127

Radius of gyration: 20.95 Å; Cα contacts (8 Å, |Δi|>4): 23; chains: 1; bounding box: 39×64×40 Å

Sequence (97 aa):
MISVCGRYPVRMREVRKERVTVTMPADEAAAVRRFVDAGGAESVSAYVAEAVRGRLARDRALLALNELYARRGVRMDPEHHAWAREVLGVAPAGPMS

Secondary structure (DSSP, 8-state):
-------------------------HHHHHHHHHHHHTTSSS-HHHHHHHHHHHHHHHHHHHHHHHHHHHHTT----HHHHHHHHHHHTPPPPPP--